Protein AF-A0A354YWC3-F1 (afdb_monomer_lite)

Foldseek 3Di:
DVVVLVVLLVVLVVQLVVLVVVLVVCDPVSCDPVDCSVVSNVVSVVSCPPPHHNVGD

Organism: NCBI:txid863

pLDDT: mean 92.01, std 7.27, range [60.69, 97.81]

Secondary structure (DSSP, 8-state):
-HHHHHHHHHHHHHHHHHHHHHHHHHGGGGGSTTSTHHHHHHHHHHHTTTTS-TTT-

Radius of gyration: 12.86 Å; chains: 1; bounding box: 30×15×34 Å

Sequence (57 aa):
NKEASMAKKFATDTGMEVCTNCVQLMGGYGYCNEFPVERMMRDVKITQIYEGSNQIQ

InterPro domains:
  IPR006089 Acyl-CoA dehydrogenase, conserved site [PS00073] (24-43)
  IPR009075 Acyl-CoA dehydrogenase/oxidase, C-terminal [PF00441] (2-57)
  IPR036250 Acyl-CoA dehydrogenase-like, C-terminal [SSF47203] (2-57)
  IPR052547 Mitochondrial Isobutyryl-CoA Dehydrogenase [PTHR43831] (3-56)

Structure (mmCIF, N/CA/C/O backbone):
data_AF-A0A354YWC3-F1
#
_entry.id   AF-A0A354YWC3-F1
#
loop_
_atom_site.group_PDB
_atom_site.id
_atom_site.type_symbol
_atom_site.label_atom_id
_atom_site.label_alt_id
_atom_site.label_comp_id
_atom_site.label_asym_id
_atom_site.label_entity_id
_atom_site.label_seq_id
_atom_site.pdbx_PDB_ins_code
_atom_site.Cartn_x
_atom_site.Cartn_y
_atom_site.Cartn_z
_atom_site.occupancy
_atom_site.B_iso_or_equiv
_atom_site.auth_seq_id
_atom_site.auth_comp_id
_atom_site.auth_asym_id
_atom_site.auth_atom_id
_atom_site.pdbx_PDB_model_num
ATOM 1 N N . ASN A 1 1 ? -18.998 -3.461 18.024 1.00 66.38 1 ASN A N 1
ATOM 2 C CA . ASN A 1 1 ? -18.221 -3.058 16.824 1.00 66.38 1 ASN A CA 1
ATOM 3 C C . ASN A 1 1 ? -16.701 -3.222 16.963 1.00 66.38 1 ASN A C 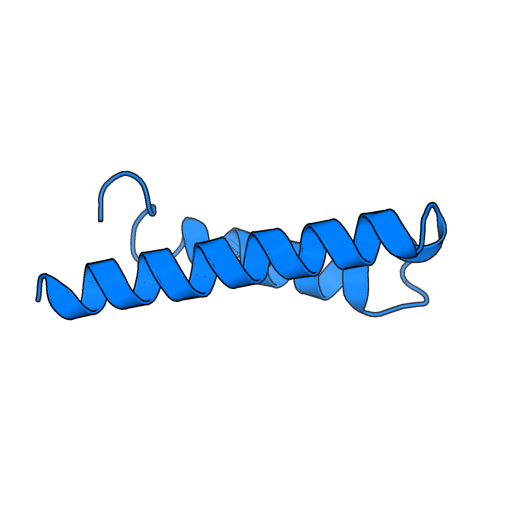1
ATOM 5 O O . ASN A 1 1 ? -15.964 -2.496 16.313 1.00 66.38 1 ASN A O 1
ATOM 9 N N . LYS A 1 2 ? -16.202 -4.200 17.737 1.00 83.19 2 LYS A N 1
ATOM 10 C CA . LYS A 1 2 ? -14.755 -4.487 17.827 1.00 83.19 2 LYS A CA 1
ATOM 11 C C . LYS A 1 2 ? -14.247 -5.245 16.594 1.00 83.19 2 LYS A C 1
ATOM 13 O O . LYS A 1 2 ? -13.179 -4.955 16.076 1.00 83.19 2 LYS A O 1
ATOM 18 N N . GLU A 1 3 ? -15.056 -6.173 16.098 1.00 89.69 3 GLU A N 1
ATOM 19 C CA . GLU A 1 3 ? -14.767 -6.994 14.915 1.00 89.69 3 GLU A CA 1
ATOM 20 C C . GLU A 1 3 ? -14.593 -6.151 13.650 1.00 89.69 3 GLU A C 1
ATOM 22 O O . GLU A 1 3 ? -13.632 -6.353 12.918 1.00 89.69 3 GLU A O 1
ATOM 27 N N . ALA A 1 4 ? -15.457 -5.152 13.440 1.00 88.50 4 ALA A N 1
ATOM 28 C CA . ALA A 1 4 ? -15.355 -4.228 12.310 1.00 88.50 4 ALA A CA 1
ATOM 29 C C . ALA A 1 4 ? -14.036 -3.437 12.320 1.00 88.50 4 ALA A C 1
ATOM 31 O O . ALA A 1 4 ? -13.400 -3.284 11.279 1.00 88.50 4 ALA A O 1
ATOM 32 N N . SER A 1 5 ? -13.596 -2.989 13.500 1.00 88.69 5 SER A N 1
ATOM 33 C CA . SER A 1 5 ? -12.318 -2.292 13.644 1.00 88.69 5 SER A CA 1
ATOM 34 C C . SER A 1 5 ? -11.122 -3.207 13.351 1.00 88.69 5 SER A C 1
ATOM 36 O O . SER A 1 5 ? -10.249 -2.867 12.551 1.00 88.69 5 SER A O 1
ATOM 38 N N . MET A 1 6 ? -11.127 -4.423 13.914 1.00 91.06 6 MET A N 1
ATOM 39 C CA . MET A 1 6 ? -10.088 -5.425 13.648 1.00 91.06 6 MET A CA 1
ATOM 40 C C . MET A 1 6 ? -10.018 -5.789 12.159 1.00 91.06 6 MET A C 1
ATOM 42 O O . MET A 1 6 ? -8.925 -5.879 11.605 1.00 91.06 6 MET A O 1
ATOM 46 N N . ALA A 1 7 ? -11.171 -5.951 11.503 1.00 92.31 7 ALA A N 1
ATOM 47 C CA . ALA A 1 7 ? -11.252 -6.255 10.078 1.00 92.31 7 ALA A CA 1
ATOM 48 C C . ALA A 1 7 ? -10.694 -5.115 9.214 1.00 92.31 7 ALA A C 1
ATOM 50 O O . ALA A 1 7 ? -9.911 -5.365 8.298 1.00 92.31 7 ALA A O 1
ATOM 51 N N . LYS A 1 8 ? -11.048 -3.862 9.526 1.00 92.56 8 LYS A N 1
ATOM 52 C CA . LYS A 1 8 ? -10.540 -2.686 8.810 1.00 92.56 8 LYS A CA 1
ATOM 53 C C . LYS A 1 8 ? -9.025 -2.552 8.964 1.00 92.56 8 LYS A C 1
ATOM 55 O O . LYS A 1 8 ? -8.324 -2.393 7.964 1.00 92.56 8 LYS A O 1
ATOM 60 N N . LYS A 1 9 ? -8.508 -2.656 10.191 1.00 93.62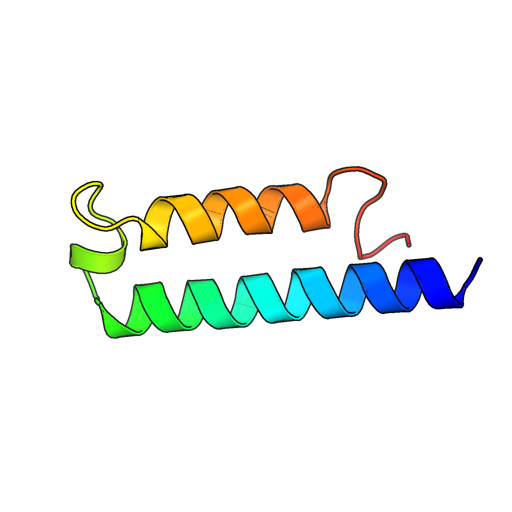 9 LYS A N 1
ATOM 61 C CA . LYS A 1 9 ? -7.065 -2.607 10.448 1.00 93.62 9 LYS A CA 1
ATOM 62 C C . LYS A 1 9 ? -6.330 -3.687 9.657 1.00 93.62 9 LYS A C 1
ATOM 64 O O . LYS A 1 9 ? -5.398 -3.374 8.930 1.00 93.62 9 LYS A O 1
ATOM 69 N N . PHE A 1 10 ? -6.806 -4.930 9.735 1.00 94.31 10 PHE A N 1
ATOM 70 C CA . PHE A 1 10 ? -6.214 -6.049 9.009 1.00 94.31 10 PHE A CA 1
ATOM 71 C C . PHE A 1 10 ? -6.186 -5.807 7.494 1.00 94.31 10 PHE A C 1
ATOM 73 O O . PHE A 1 10 ? -5.123 -5.861 6.887 1.00 94.31 10 PHE A O 1
ATOM 80 N N . ALA A 1 11 ? -7.326 -5.467 6.887 1.00 94.62 11 ALA A N 1
ATOM 81 C CA . ALA A 1 11 ? -7.412 -5.278 5.440 1.00 94.62 11 ALA A CA 1
ATOM 82 C C . ALA A 1 11 ? -6.502 -4.146 4.934 1.00 94.62 11 ALA A C 1
ATOM 84 O O . ALA A 1 11 ? -5.845 -4.282 3.901 1.00 94.62 11 ALA A O 1
ATOM 85 N N . THR A 1 12 ? -6.449 -3.034 5.667 1.00 95.44 12 THR A N 1
ATOM 86 C CA . THR A 1 12 ? -5.671 -1.854 5.269 1.00 95.44 12 THR A CA 1
ATOM 87 C C . THR A 1 12 ? -4.171 -2.029 5.516 1.00 95.44 12 THR A C 1
ATOM 89 O O . THR A 1 12 ? -3.372 -1.609 4.680 1.00 95.44 12 THR A O 1
ATOM 92 N N . ASP A 1 13 ? -3.771 -2.711 6.594 1.00 96.00 13 ASP A N 1
ATOM 93 C CA . ASP A 1 13 ? -2.367 -3.053 6.855 1.00 96.00 13 ASP A CA 1
ATOM 94 C C . ASP A 1 13 ? -1.845 -4.061 5.819 1.00 96.00 13 ASP A C 1
ATOM 96 O O . ASP A 1 13 ? -0.787 -3.841 5.228 1.00 96.00 13 ASP A O 1
ATOM 100 N N . THR A 1 14 ? -2.619 -5.110 5.514 1.00 97.25 14 THR A N 1
ATOM 101 C CA . THR A 1 14 ? -2.265 -6.085 4.470 1.00 97.25 14 THR A CA 1
ATOM 102 C C . THR A 1 14 ? -2.168 -5.431 3.094 1.00 97.25 14 THR A C 1
ATOM 104 O O . THR A 1 14 ? -1.213 -5.682 2.362 1.00 97.25 14 THR A O 1
ATOM 107 N N . GLY A 1 15 ? -3.116 -4.560 2.730 1.00 96.81 15 GLY A N 1
ATOM 108 C CA . GLY A 1 15 ? -3.047 -3.833 1.462 1.00 96.81 15 GLY A CA 1
ATOM 109 C C . GLY A 1 15 ? -1.775 -2.987 1.350 1.00 96.81 15 GLY A C 1
ATOM 110 O O . GLY A 1 15 ? -1.133 -2.962 0.301 1.00 96.81 15 GLY A O 1
ATOM 111 N N . MET A 1 16 ? -1.383 -2.324 2.442 1.00 97.19 16 MET A N 1
ATOM 112 C CA . MET A 1 16 ? -0.198 -1.470 2.471 1.00 97.19 16 MET A CA 1
ATOM 113 C C . MET A 1 16 ? 1.082 -2.293 2.300 1.00 97.19 16 MET A C 1
ATOM 115 O O . MET A 1 16 ? 1.966 -1.903 1.535 1.00 97.19 16 MET A O 1
ATOM 119 N N . GLU A 1 17 ? 1.170 -3.442 2.972 1.00 97.81 17 GLU A N 1
ATOM 120 C CA . GLU A 1 17 ? 2.287 -4.380 2.835 1.00 97.81 17 GLU A CA 1
ATOM 121 C C . GLU A 1 17 ? 2.427 -4.870 1.389 1.00 97.81 17 GLU A C 1
ATOM 123 O O . GLU A 1 17 ? 3.498 -4.751 0.792 1.00 97.81 17 GLU A O 1
ATOM 128 N N . VAL A 1 18 ? 1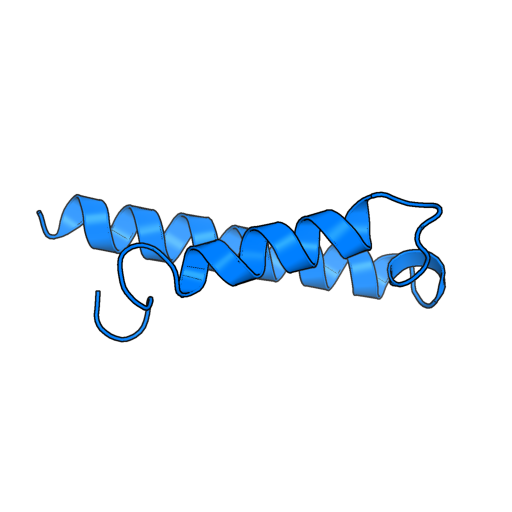.329 -5.347 0.791 1.00 97.62 18 VAL A N 1
ATOM 129 C CA . VAL A 1 18 ? 1.324 -5.865 -0.584 1.00 97.62 18 VAL A CA 1
ATOM 130 C C . VAL A 1 18 ? 1.746 -4.789 -1.581 1.00 97.62 18 VAL A C 1
ATOM 132 O O . VAL A 1 18 ? 2.662 -5.021 -2.369 1.00 97.62 18 VAL A O 1
ATOM 135 N N . CYS A 1 19 ? 1.142 -3.597 -1.534 1.00 96.81 19 CYS A N 1
ATOM 136 C CA . CYS A 1 19 ? 1.497 -2.522 -2.462 1.00 96.81 19 CYS A CA 1
ATOM 137 C C . CYS A 1 19 ? 2.959 -2.080 -2.301 1.00 96.81 19 CYS A C 1
ATOM 139 O O . CYS A 1 19 ? 3.631 -1.842 -3.302 1.00 96.81 19 CYS A O 1
ATOM 141 N N . THR A 1 20 ? 3.474 -2.027 -1.069 1.00 97.19 20 THR A N 1
ATOM 142 C CA . THR A 1 20 ? 4.885 -1.687 -0.813 1.00 97.19 20 THR A CA 1
ATOM 143 C C . THR A 1 20 ? 5.822 -2.731 -1.418 1.00 97.19 20 THR A C 1
ATOM 145 O O . THR A 1 20 ? 6.787 -2.376 -2.096 1.00 97.19 20 THR A O 1
ATOM 148 N N . ASN A 1 21 ? 5.511 -4.018 -1.246 1.00 97.81 21 ASN A N 1
ATOM 149 C CA . ASN A 1 21 ? 6.286 -5.109 -1.835 1.00 97.81 21 ASN A CA 1
ATOM 150 C C . ASN A 1 21 ? 6.252 -5.066 -3.370 1.00 97.81 21 ASN A C 1
ATOM 152 O O . ASN A 1 21 ? 7.278 -5.287 -4.012 1.00 97.81 21 ASN A O 1
ATOM 156 N N . CYS A 1 22 ? 5.108 -4.726 -3.972 1.00 96.62 22 CYS A N 1
ATOM 157 C CA . CYS A 1 22 ? 4.996 -4.547 -5.419 1.00 96.62 22 CYS A CA 1
ATOM 158 C C . CYS A 1 22 ? 5.859 -3.383 -5.931 1.00 96.62 22 CYS A C 1
ATOM 160 O O . CYS A 1 22 ? 6.572 -3.556 -6.918 1.00 96.62 22 CYS 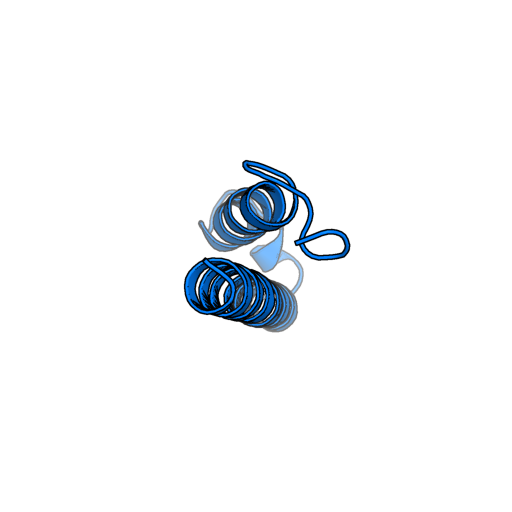A O 1
ATOM 162 N N . VAL A 1 23 ? 5.849 -2.227 -5.254 1.00 96.81 23 VAL A N 1
ATOM 163 C CA . VAL A 1 23 ? 6.734 -1.098 -5.599 1.00 96.81 23 VAL A CA 1
ATOM 164 C C . VAL A 1 23 ? 8.200 -1.523 -5.511 1.00 96.81 23 VAL A C 1
ATOM 166 O O . VAL A 1 23 ? 8.966 -1.294 -6.445 1.00 96.81 23 VAL A O 1
ATOM 169 N N . GLN A 1 24 ? 8.581 -2.213 -4.433 1.00 97.12 24 GLN A N 1
ATOM 170 C CA . GLN A 1 24 ? 9.948 -2.691 -4.231 1.00 97.12 24 GLN A CA 1
ATOM 171 C C . GLN A 1 24 ? 10.394 -3.686 -5.315 1.00 97.12 24 GLN A C 1
ATOM 173 O O . GLN A 1 24 ? 11.536 -3.615 -5.772 1.00 97.12 24 GLN A O 1
ATOM 178 N N . LEU A 1 25 ? 9.503 -4.585 -5.746 1.00 97.12 25 LEU A N 1
ATOM 179 C CA . LEU A 1 25 ? 9.756 -5.548 -6.822 1.00 97.12 25 LEU A CA 1
ATOM 180 C C . LEU A 1 25 ? 9.981 -4.856 -8.175 1.00 97.12 25 LEU A C 1
ATOM 182 O O . LEU A 1 25 ? 10.820 -5.291 -8.960 1.00 97.12 25 LEU A O 1
ATOM 186 N N . MET A 1 26 ? 9.242 -3.779 -8.444 1.00 96.12 26 MET A N 1
ATOM 187 C CA . MET A 1 26 ? 9.314 -3.025 -9.700 1.00 96.12 26 MET A CA 1
ATOM 188 C C . MET A 1 26 ? 10.460 -1.999 -9.736 1.00 96.12 26 MET A C 1
ATOM 190 O O . MET A 1 26 ? 10.734 -1.416 -10.788 1.00 96.12 26 MET A O 1
ATOM 194 N N . GLY A 1 27 ? 11.147 -1.768 -8.613 1.00 94.75 27 GLY A N 1
ATOM 195 C CA . GLY A 1 27 ? 12.242 -0.804 -8.516 1.00 94.75 27 GLY A CA 1
ATOM 196 C C . GLY A 1 27 ? 11.794 0.610 -8.898 1.00 94.75 27 GLY A C 1
ATOM 197 O O . GLY A 1 27 ? 10.738 1.073 -8.475 1.00 94.75 27 GLY A O 1
ATOM 198 N N . GLY A 1 28 ? 12.579 1.302 -9.732 1.00 93.94 28 GLY A N 1
ATOM 199 C CA . GLY A 1 28 ? 12.257 2.665 -10.180 1.00 93.94 28 GLY A CA 1
ATOM 200 C C . GLY A 1 28 ? 10.901 2.776 -10.886 1.00 93.94 28 GLY A C 1
ATOM 201 O O . GLY A 1 28 ? 10.171 3.734 -10.649 1.00 93.94 28 GLY A O 1
ATOM 202 N N . TYR A 1 29 ? 10.512 1.755 -11.660 1.00 94.44 29 TYR A N 1
ATOM 203 C CA . TYR A 1 29 ? 9.208 1.714 -12.332 1.00 94.44 29 TYR A CA 1
ATOM 204 C C . TYR A 1 29 ? 8.033 1.643 -11.355 1.00 94.44 29 TYR A C 1
ATOM 206 O O . TYR A 1 29 ? 6.935 2.072 -11.696 1.00 94.44 29 TYR A O 1
ATOM 214 N N . GLY A 1 30 ? 8.262 1.154 -10.132 1.00 94.75 30 GLY A N 1
ATOM 215 C CA . GLY A 1 30 ? 7.264 1.148 -9.065 1.00 94.75 30 GLY A CA 1
ATOM 216 C C . GLY A 1 30 ? 6.877 2.544 -8.569 1.00 94.75 30 GLY A C 1
ATOM 217 O O . GLY A 1 30 ? 5.851 2.684 -7.914 1.00 94.75 30 GLY A O 1
ATOM 218 N N . TYR A 1 31 ? 7.667 3.570 -8.898 1.00 93.62 31 TYR A N 1
ATOM 219 C CA . TYR A 1 31 ? 7.394 4.979 -8.600 1.00 93.62 31 TYR A CA 1
ATOM 220 C C . TYR A 1 31 ? 6.988 5.788 -9.839 1.00 93.62 31 TYR A C 1
ATOM 222 O O . TYR A 1 31 ? 6.685 6.976 -9.729 1.00 93.62 31 TYR A O 1
ATOM 230 N N . CYS A 1 32 ? 7.006 5.176 -11.024 1.00 94.75 32 CYS A N 1
ATOM 231 C CA . CYS A 1 32 ? 6.632 5.837 -12.266 1.00 94.75 32 CYS A CA 1
ATOM 232 C C . CYS A 1 32 ? 5.115 5.787 -12.462 1.00 94.75 32 CYS A C 1
ATOM 234 O O . CYS A 1 32 ? 4.485 4.749 -12.278 1.00 94.75 32 CYS A O 1
ATOM 236 N N . ASN A 1 33 ? 4.544 6.880 -12.968 1.00 92.88 33 ASN A N 1
ATOM 237 C CA . ASN A 1 33 ? 3.110 6.972 -13.277 1.00 92.88 33 ASN A CA 1
ATOM 238 C C . ASN A 1 33 ? 2.686 6.133 -14.502 1.00 92.88 33 ASN A C 1
ATOM 240 O O . ASN A 1 33 ? 1.522 6.162 -14.896 1.00 92.88 33 ASN A O 1
ATOM 244 N N . GLU A 1 34 ? 3.621 5.412 -15.125 1.00 93.94 34 GLU A N 1
ATOM 245 C CA . GLU A 1 34 ? 3.354 4.467 -16.216 1.00 93.94 34 GLU A CA 1
ATOM 246 C C . GLU A 1 34 ? 2.628 3.211 -15.717 1.00 93.94 34 GLU A C 1
ATOM 248 O O . GLU A 1 34 ? 1.836 2.622 -16.452 1.00 93.94 34 GLU A O 1
ATOM 253 N N . PHE A 1 35 ? 2.859 2.821 -14.458 1.00 92.81 35 PHE A N 1
ATOM 254 C CA . PHE A 1 35 ? 2.226 1.665 -13.834 1.00 92.81 35 PHE A CA 1
ATOM 255 C C . PHE A 1 35 ? 1.340 2.106 -12.665 1.00 92.81 35 PHE A C 1
ATOM 257 O O . PHE A 1 35 ? 1.714 2.988 -11.894 1.00 92.81 35 PHE A O 1
ATOM 264 N N . PRO A 1 36 ? 0.176 1.469 -12.454 1.00 94.31 36 PRO A N 1
ATOM 265 C CA . PRO A 1 36 ? -0.779 1.914 -11.440 1.00 94.31 36 PRO A CA 1
ATOM 266 C C . PRO A 1 36 ? -0.324 1.647 -9.996 1.00 94.31 36 PRO A C 1
ATOM 268 O O . PRO A 1 36 ? -0.999 2.076 -9.063 1.00 94.31 36 PRO A O 1
ATOM 271 N N . VAL A 1 37 ? 0.784 0.927 -9.792 1.00 95.69 37 VAL A N 1
ATOM 272 C CA . VAL A 1 37 ? 1.228 0.451 -8.474 1.00 95.69 37 VAL A CA 1
ATOM 273 C C . VAL A 1 37 ? 1.530 1.593 -7.499 1.00 95.69 37 VAL A C 1
ATOM 275 O O . VAL A 1 37 ? 1.148 1.508 -6.332 1.00 95.69 37 VAL A O 1
ATOM 278 N N . GLU A 1 38 ? 2.123 2.692 -7.979 1.00 96.06 38 GLU A N 1
ATOM 279 C CA . GLU A 1 38 ? 2.409 3.873 -7.154 1.00 96.06 38 GLU A CA 1
ATOM 280 C C . GLU A 1 38 ? 1.107 4.486 -6.621 1.00 96.06 38 GLU A C 1
ATOM 282 O O . GLU A 1 38 ? 0.969 4.794 -5.433 1.00 96.06 38 GLU A O 1
ATOM 287 N N . ARG A 1 39 ? 0.094 4.558 -7.494 1.00 96.44 39 ARG A N 1
ATOM 288 C CA . ARG A 1 39 ? -1.219 5.097 -7.163 1.00 96.44 39 ARG A CA 1
ATOM 289 C C . ARG A 1 39 ? -1.937 4.195 -6.177 1.00 96.44 39 ARG A C 1
ATOM 291 O O . ARG A 1 39 ? -2.471 4.694 -5.194 1.00 96.44 39 ARG A O 1
ATOM 298 N N . MET A 1 40 ? -1.913 2.884 -6.406 1.00 96.88 40 MET A N 1
ATOM 299 C CA . MET A 1 40 ? -2.509 1.904 -5.498 1.00 96.88 40 MET A CA 1
ATOM 300 C C . MET A 1 40 ? -1.894 1.995 -4.098 1.00 96.88 40 MET A C 1
ATOM 302 O O . MET A 1 40 ? -2.625 2.004 -3.112 1.00 96.88 40 MET A O 1
ATOM 306 N N . MET A 1 41 ? -0.570 2.145 -3.995 1.00 96.50 41 MET A N 1
ATOM 307 C CA . MET A 1 41 ? 0.112 2.338 -2.714 1.00 96.50 41 MET A CA 1
ATOM 308 C C . MET A 1 41 ? -0.394 3.591 -1.977 1.00 96.50 41 MET A C 1
ATOM 310 O O . MET A 1 41 ? -0.670 3.536 -0.775 1.00 96.50 41 MET A O 1
ATOM 314 N N . ARG A 1 42 ? -0.558 4.717 -2.685 1.00 95.94 42 ARG A N 1
ATOM 315 C CA . ARG A 1 42 ? -1.109 5.959 -2.111 1.00 95.94 42 ARG A CA 1
ATOM 316 C C . ARG A 1 42 ? -2.575 5.812 -1.702 1.00 95.94 42 ARG A C 1
ATOM 318 O O . ARG A 1 42 ? -2.945 6.241 -0.608 1.00 95.94 42 ARG A O 1
ATOM 325 N N . ASP A 1 43 ? -3.380 5.183 -2.551 1.00 96.12 43 ASP A N 1
ATOM 326 C CA . ASP A 1 43 ? -4.809 4.971 -2.323 1.00 96.12 43 ASP A CA 1
ATOM 327 C C . ASP A 1 43 ? -5.043 4.027 -1.136 1.00 96.12 43 ASP A C 1
ATOM 329 O O . ASP A 1 43 ? -5.967 4.238 -0.361 1.00 96.12 43 ASP A O 1
ATOM 333 N N . VAL A 1 44 ? -4.183 3.032 -0.902 1.00 95.94 44 VAL A N 1
ATOM 334 C CA . VAL A 1 44 ? -4.276 2.207 0.311 1.00 95.94 44 VAL A CA 1
ATOM 335 C C . VAL A 1 44 ? -3.850 2.992 1.548 1.00 95.94 44 VAL A C 1
ATOM 337 O O . VAL A 1 44 ? -4.497 2.886 2.592 1.00 95.94 44 VAL A O 1
ATOM 340 N N . LYS A 1 45 ? -2.820 3.842 1.462 1.00 95.25 45 LYS A N 1
ATOM 341 C CA . LYS A 1 45 ? -2.328 4.575 2.635 1.00 95.25 45 LYS A CA 1
ATOM 342 C C . LYS A 1 45 ? -3.399 5.451 3.286 1.00 95.25 45 LYS A C 1
ATOM 344 O O . LYS A 1 45 ? -3.455 5.533 4.515 1.00 95.25 45 LYS A O 1
ATOM 349 N N . ILE A 1 46 ? -4.265 6.078 2.487 1.00 94.44 46 ILE A N 1
ATOM 350 C CA . ILE A 1 46 ? -5.335 6.933 3.019 1.00 94.44 46 ILE A CA 1
ATOM 351 C C . ILE A 1 46 ? -6.338 6.138 3.867 1.00 94.44 46 ILE A C 1
ATOM 353 O O . ILE A 1 46 ? -6.841 6.656 4.861 1.00 94.44 46 ILE A O 1
ATOM 357 N N . THR A 1 47 ? -6.565 4.859 3.554 1.00 93.38 47 THR A N 1
ATOM 358 C CA . THR A 1 47 ? -7.523 4.002 4.274 1.00 93.38 47 THR A CA 1
ATOM 359 C C . THR A 1 47 ? -7.078 3.656 5.699 1.00 93.38 47 THR A C 1
ATOM 361 O O . THR A 1 47 ? -7.916 3.369 6.551 1.00 93.38 47 THR A O 1
ATOM 364 N N . GLN A 1 48 ? -5.776 3.756 5.997 1.00 91.56 48 GLN A N 1
ATOM 365 C CA . GLN A 1 48 ? -5.247 3.586 7.358 1.00 91.56 48 GLN A CA 1
ATOM 366 C C . GLN A 1 48 ? -5.504 4.804 8.267 1.00 91.56 48 GLN A C 1
ATOM 368 O O . GLN A 1 48 ? -5.270 4.725 9.474 1.00 91.56 48 GLN A O 1
ATOM 373 N N . ILE A 1 49 ? -5.925 5.939 7.697 1.00 91.69 49 ILE A N 1
ATOM 374 C CA . ILE A 1 49 ? -6.099 7.226 8.394 1.00 91.69 49 ILE A CA 1
ATOM 375 C C . ILE A 1 49 ? -7.570 7.647 8.381 1.00 91.69 49 ILE A C 1
ATOM 377 O O . ILE A 1 49 ? -8.107 8.096 9.394 1.00 91.69 49 ILE A O 1
ATOM 381 N N . TYR A 1 50 ? -8.204 7.523 7.216 1.00 82.56 50 TYR A N 1
ATOM 382 C CA . TYR A 1 50 ? -9.603 7.858 7.014 1.00 82.56 50 TYR A CA 1
ATOM 383 C C . TYR A 1 50 ? -10.512 6.910 7.813 1.00 82.56 50 TYR A C 1
ATOM 385 O O . TYR A 1 50 ? -10.154 5.759 8.072 1.00 82.56 50 TYR A O 1
ATOM 393 N N . GLU A 1 51 ? -11.670 7.418 8.243 1.00 80.25 51 GLU A N 1
ATOM 394 C CA . GLU A 1 51 ? -12.614 6.717 9.133 1.00 80.25 51 GLU A CA 1
ATOM 395 C C . GLU A 1 51 ? -12.002 6.234 10.466 1.00 80.25 51 GLU A C 1
ATOM 397 O O . GLU A 1 51 ? -12.484 5.276 11.065 1.00 80.25 51 GLU A O 1
ATOM 402 N N . GLY A 1 52 ? -10.942 6.895 10.949 1.00 82.06 52 GLY A N 1
ATOM 403 C CA . GLY A 1 52 ? -10.233 6.568 12.191 1.00 82.06 52 GLY A CA 1
ATOM 404 C C . GLY A 1 52 ? -8.874 5.926 11.925 1.00 82.06 52 GLY A C 1
ATOM 405 O O . GLY A 1 52 ? -8.740 5.071 11.056 1.00 82.06 52 GLY A O 1
ATOM 406 N N . SER A 1 53 ? -7.838 6.328 12.658 1.00 88.50 53 SER A N 1
ATOM 407 C CA . SER A 1 53 ? -6.499 5.773 12.450 1.00 88.50 53 SER A CA 1
ATOM 408 C C . SER A 1 53 ? -6.381 4.350 13.000 1.00 88.50 53 SER A C 1
ATOM 410 O O . SER A 1 53 ? -6.894 4.047 14.077 1.00 88.50 53 SER A O 1
ATOM 412 N N . ASN A 1 54 ? -5.638 3.486 12.307 1.00 86.19 54 ASN A N 1
ATOM 413 C CA . ASN A 1 54 ? -5.442 2.080 12.703 1.00 86.19 54 ASN A CA 1
ATOM 414 C C . ASN A 1 54 ? -4.797 1.882 14.094 1.00 86.19 54 ASN A C 1
ATOM 416 O O . ASN A 1 54 ? -4.828 0.780 14.641 1.00 86.19 54 ASN A O 1
ATOM 420 N N . GLN A 1 55 ? -4.158 2.912 14.655 1.00 82.06 55 GLN A N 1
ATOM 421 C CA . GLN A 1 55 ? -3.572 2.894 16.000 1.00 82.06 55 GLN A CA 1
ATOM 422 C C . GLN A 1 55 ? -4.598 3.186 17.102 1.00 82.06 55 GLN A C 1
ATOM 424 O O . GLN A 1 55 ? -4.361 2.826 18.251 1.00 82.06 55 GLN A O 1
ATOM 429 N N . ILE A 1 56 ? -5.696 3.863 16.763 1.00 77.56 56 ILE A N 1
ATOM 430 C CA . ILE A 1 56 ? -6.754 4.257 17.702 1.00 77.56 56 ILE A CA 1
ATOM 431 C C . ILE A 1 56 ? -7.961 3.317 17.607 1.00 77.56 56 ILE A C 1
ATOM 433 O O . ILE A 1 56 ? -8.675 3.148 18.595 1.00 77.56 56 ILE A O 1
ATOM 437 N N . GLN A 1 57 ? -8.185 2.724 16.432 1.00 60.69 57 GLN A N 1
ATOM 438 C CA . GLN A 1 57 ? -9.306 1.831 16.148 1.00 60.69 57 GLN A CA 1
ATOM 439 C C . GLN A 1 57 ? -9.119 0.420 16.713 1.00 60.69 57 GLN A C 1
ATOM 441 O O . GLN A 1 57 ? -8.006 -0.143 16.624 1.00 60.69 57 GLN A O 1
#

=== Feature glossary ===
The record interleaves many kinds of information about one protein. Here is each kind framed as the question it answers.

Q: What are the backbone torsion angles?
A: φ (phi) and ψ (psi) are the two rotatable backbone dihedrals per residue: φ is the C(i-1)–N–Cα–C torsion, ψ is the N–Cα–C–N(i+1) torsion, both in degrees on (−180°, 180°]. α-helical residues cluster near (−60°, −45°); β-strand residues near (−120°, +130°). A Ramachandran plot is simply a scatter of (φ, ψ) for every residue.

Q: What is the amino-acid chain?
A: This is the polypeptide sequence — one letter per residue, N-terminus first. Length ranges from a few dozen residues for small domains to over a thousand for large multi-domain proteins.

Q: How mobile is each atom in the crystal?
A: For experimental (PDB) structures, the B-factor (temperature factor) quantifies the positional spread of each atom in the crystal — a combination of thermal vibration and static disorder — in units of Å². High B-factors mark flexible loops or poorly resolved regions; low B-factors mark the rigid, well-ordered core.

Q: Are the domains correctly placed relative to each other?
A: Predicted Aligned Error (PAE) is an AlphaFold confidence matrix: entry (i, j) is the expected error in the position of residue j, in ångströms, when the prediction is superimposed on the true structure at residue i. Low PAE within a block of residues means that block is internally rigid and well-predicted; high PAE between two blocks means their relative placement is uncertain even if each block individually is confident.

Q: How confident is the AlphaFold model at each residue?
A: pLDDT is the predicted lDDT-Cα score: AlphaFold's confidence that the local environment of each residue (all inter-atomic distances within 15 Å) is correctly placed. It is a per-residue number between 0 and 100, with higher meaning more reliable.

Q: What family and function is it annotated with?
A: Functional annotations link the protein to curated databases. InterPro entries identify conserved domains and families by matching the sequence against member-database signatures (Pfam, PROSITE, CDD, …). Gene Ontology (GO) terms describe molecular function, biological process, and cellular component in a controlled vocabulary. CATH places the structure in a hierarchical fold classification (Class/Architecture/Topology/Homologous-superfamily). The organism is the source species.

Q: How big and how compact is the whole molecule?
A: Three whole-structure scalars: the radius of gyration (RMS distance of Cα from centroid, in Å), the count of Cα–Cα contacts (pairs closer than 8 Å and separated by more than four residues in sequence — i.e. tertiary, not local, contacts), and the bounding-box dimensions. Together they distinguish compact globular folds from extended fibres or disordered chains.

Q: What known structures does this most resemble?
A: The Foldseek neighbor list gives the closest experimentally determined structures in the PDB, ranked by structural alignment. TM-score near 1 means near-identical fold; near 0.3 means only rough topology match. This is how one finds what a novel AlphaFold prediction most resembles in the solved-structure universe.

Q: Which residues are buried vs exposed?
A: SASA measures how much of the protein is reachable by solvent. It is computed by rolling a water-sized probe over the atomic surface and summing the exposed area (Å²). Per-residue SASA distinguishes core (buried, low SASA) from surface (exposed, high SASA) residues; total SASA is a whole-molecule size measure.

Q: Which residues are in helices, strands, or loops?
A: Eight-state secondary structure (DSSP): H is the canonical α-helix, G the tighter 3₁₀-helix, I the wider π-helix; E/B are β-structure, T and S are turns and bends, and '-' is everything else. DSSP derives these from the pattern of main-chain N–H···O=C hydrogen bonds, not from the sequence.

Q: Where is each backbone atom in 3D?
A: Structure coordinates are given as an mmCIF _atom_site loop: one row per atom with element, residue name, chain id, sequence number, and x/y/z position in Å. Only the four main-chain atoms per residue are included here; side chains are omitted to keep the record compact.

Q: What if only a Cα trace is available?
A: Three-state secondary structure (P-SEA) collapses the eight DSSP classes into helix (a), strand (b), and coil (c). P-SEA assigns these from Cα geometry alone — distances and angles — without requiring backbone oxygens, so it works on any Cα trace.

Q: What do the rendered images show?
A: The six renders are orthographic views along the three Cartesian axes in both directions. Representation (cartoon, sticks, or surface) and color scheme (sequence-rainbow or by-chain) vary across proteins so the training set covers all the common visualization conventions.

Q: What does the local fold look like, residue by residue?
A: Foldseek's 3Di representation compresses backbone geometry into a per-residue letter drawn from a learned twenty-state alphabet. It captures the tertiary interaction pattern around each residue — which residues are packed against it in space, regardless of where they are 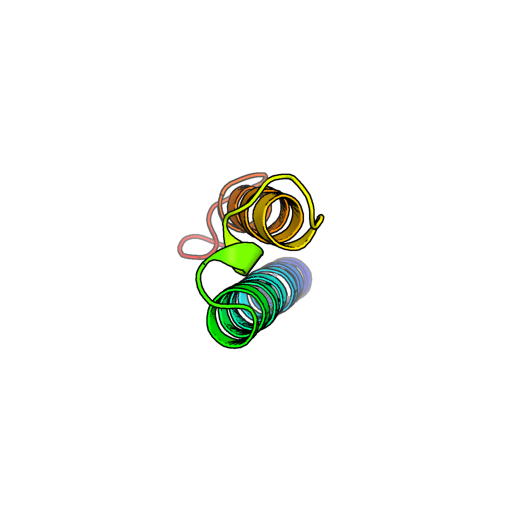in sequence.

Q: What do the diagnostic plots show?
A: The contact map is a binary N×N matrix image: pixel 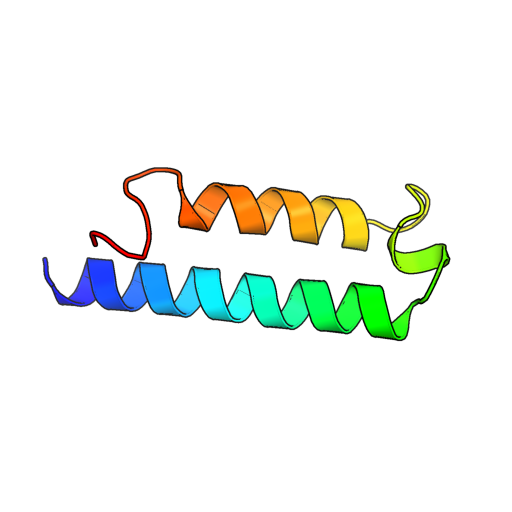(i, j) is dark where Cα_i and Cα_j are within 8 Å and |i−j|>4. Because the |i−j|>4 filter removes local helical contacts, off-diagonal stripes parallel to the main diagonal indicate parallel β-sheets; stripes perpendicular to it indicate antiparallel β-sheets. The Ramachandran plot scatters every residue's (φ, ψ) pair against the sterically allowed regions. The PAE heatmap renders the predicted-aligned-error matrix.